Protein AF-A0A7V0V8U7-F1 (afdb_monomer_lite)

Radius of gyration: 17.92 Å; chains: 1; bounding box: 52×30×53 Å

Sequence (153 aa):
MEKKLLFLAKLFIFSVILFACRACVSWLYGLILKVFANAVLFLFRADTTLELTGDTFFNVEIGLIPFLSLVLATTRVEAAKKIRTAVLGLSILLLIDLTLICLESFSSKGAIIADEGSAAYTIYRTILLILPIVLWFSLVYKNLTCLSVEKKL

Foldseek 3Di:
DVLVVQLVVQLVVQLVVCVVCLVVVLVVLVVVLLVVLQVVCVVVVQPDRDDDDPVLSVLLSLQLSNLLSNLRSDPPDDPVLSVVLSVVLSVVSSVVSSVVSNVLSPPPVNDLQPPCPDPSVVVVSVCSNCSSVVSSCVSVVVVVVVVVVVVVD

Structure (mmCIF, N/CA/C/O backbone):
data_AF-A0A7V0V8U7-F1
#
_entry.id   AF-A0A7V0V8U7-F1
#
loop_
_atom_site.group_PDB
_atom_site.id
_atom_site.type_symbol
_atom_site.label_atom_id
_atom_site.label_alt_id
_atom_site.label_comp_id
_atom_site.label_asym_id
_atom_site.label_entity_id
_atom_site.label_seq_id
_atom_site.pdbx_PDB_ins_code
_atom_site.Cartn_x
_atom_site.Cartn_y
_atom_site.Cartn_z
_atom_site.occupancy
_atom_site.B_iso_or_equiv
_atom_site.auth_seq_id
_atom_site.auth_comp_id
_atom_site.auth_asym_id
_atom_site.auth_atom_id
_atom_site.pdbx_PDB_model_num
ATOM 1 N N . MET A 1 1 ? -8.013 13.095 25.404 1.00 59.09 1 MET A N 1
ATOM 2 C CA . MET A 1 1 ? -6.630 12.585 25.269 1.00 59.09 1 MET A CA 1
ATOM 3 C C . MET A 1 1 ? -6.617 11.082 24.960 1.00 59.09 1 MET A C 1
ATOM 5 O O . MET A 1 1 ? -5.969 10.678 24.005 1.00 59.09 1 MET A O 1
ATOM 9 N N . GLU A 1 2 ? -7.448 10.287 25.640 1.00 70.81 2 GLU A N 1
ATOM 10 C CA . GLU A 1 2 ? -7.607 8.822 25.479 1.00 70.81 2 GLU A CA 1
ATOM 11 C C . GLU A 1 2 ? -7.754 8.311 24.032 1.00 70.81 2 GLU A C 1
ATOM 13 O O . GLU A 1 2 ? -7.140 7.323 23.645 1.00 70.81 2 GLU A O 1
ATOM 18 N N . LYS A 1 3 ? -8.521 9.007 23.184 1.00 74.06 3 LYS A N 1
ATOM 19 C CA . LYS A 1 3 ? -8.775 8.570 21.795 1.00 74.06 3 LYS A CA 1
ATOM 20 C C . LYS A 1 3 ? -7.535 8.639 20.899 1.00 74.06 3 LYS A C 1
ATOM 22 O O . LYS A 1 3 ? -7.403 7.824 19.991 1.00 74.06 3 LYS A O 1
ATOM 27 N N . LYS A 1 4 ? -6.637 9.600 21.153 1.00 79.75 4 LYS A N 1
ATOM 28 C CA . LYS A 1 4 ? -5.366 9.729 20.420 1.00 79.75 4 LYS A CA 1
ATOM 29 C C . LYS A 1 4 ? -4.408 8.607 20.825 1.00 79.75 4 LYS A C 1
ATOM 31 O O . LYS A 1 4 ? -3.798 7.994 19.959 1.00 79.75 4 LYS A O 1
ATOM 36 N N . LEU A 1 5 ? -4.362 8.290 22.120 1.00 86.50 5 LEU A N 1
ATOM 37 C CA . LEU A 1 5 ? -3.561 7.190 22.655 1.00 86.50 5 LEU A CA 1
ATOM 38 C C . LEU A 1 5 ? -4.025 5.832 22.102 1.00 86.50 5 LEU A C 1
ATOM 40 O O . LEU A 1 5 ? -3.206 5.036 21.660 1.00 86.50 5 LEU A O 1
ATOM 44 N N . LEU A 1 6 ? -5.343 5.605 22.035 1.00 86.94 6 LEU A N 1
ATOM 45 C CA . LEU A 1 6 ? -5.910 4.379 21.467 1.00 86.94 6 LEU A CA 1
ATOM 46 C C . LEU A 1 6 ? -5.587 4.218 19.974 1.00 86.94 6 LEU A C 1
ATOM 48 O O . LEU A 1 6 ? -5.324 3.106 19.522 1.00 86.94 6 LEU A O 1
ATOM 52 N N . PHE A 1 7 ? -5.613 5.311 19.204 1.00 87.38 7 PHE A N 1
ATOM 53 C CA . PHE A 1 7 ? -5.207 5.289 17.798 1.00 87.38 7 PHE A CA 1
ATOM 54 C C . PHE A 1 7 ? -3.730 4.908 17.656 1.00 87.38 7 PHE A C 1
ATOM 56 O O . PHE A 1 7 ? -3.420 4.000 16.893 1.00 87.38 7 PHE A O 1
ATOM 63 N N . LEU A 1 8 ? -2.842 5.545 18.426 1.00 88.25 8 LEU A N 1
ATOM 64 C CA . LEU A 1 8 ? -1.404 5.258 18.397 1.00 88.25 8 LEU A CA 1
ATOM 65 C C . LEU A 1 8 ? -1.093 3.814 18.808 1.00 88.25 8 LEU A C 1
ATOM 67 O O . LEU A 1 8 ? -0.314 3.147 18.135 1.00 88.25 8 LEU A O 1
ATOM 71 N N . ALA A 1 9 ? -1.748 3.302 19.853 1.00 88.88 9 ALA A N 1
ATOM 72 C CA . ALA A 1 9 ? -1.584 1.916 20.284 1.00 88.88 9 ALA A CA 1
ATOM 73 C C . ALA A 1 9 ? -2.028 0.926 19.196 1.00 88.88 9 ALA A C 1
ATOM 75 O O . ALA A 1 9 ? -1.309 -0.019 18.884 1.00 88.88 9 ALA A O 1
ATOM 76 N N . LYS A 1 10 ? -3.188 1.162 18.567 1.00 90.06 10 LYS A N 1
ATOM 77 C CA . LYS A 1 10 ? -3.666 0.323 17.457 1.00 90.06 10 LYS A CA 1
ATOM 78 C C . LYS A 1 10 ? -2.754 0.406 16.243 1.00 90.06 10 LYS A C 1
ATOM 80 O O . LYS A 1 10 ? -2.484 -0.624 15.641 1.00 90.06 10 LYS A O 1
ATOM 85 N N . LEU A 1 11 ? -2.280 1.602 15.903 1.00 91.25 11 LEU A N 1
ATOM 86 C CA . LEU A 1 11 ? -1.331 1.804 14.815 1.00 91.25 11 LEU A CA 1
ATOM 87 C C . LEU A 1 11 ? -0.073 0.978 15.050 1.00 91.25 11 LEU A C 1
ATOM 89 O O . LEU A 1 11 ? 0.309 0.218 14.174 1.00 91.25 11 LEU A O 1
ATOM 93 N N . PHE A 1 12 ? 0.502 1.050 16.250 1.00 91.75 12 PHE A N 1
ATOM 94 C CA . PHE A 1 12 ? 1.673 0.257 16.604 1.00 91.75 12 PHE A CA 1
ATOM 95 C C . PHE A 1 12 ? 1.411 -1.251 16.485 1.00 91.75 12 PHE A C 1
ATOM 97 O O . PHE A 1 12 ? 2.171 -1.951 15.824 1.00 91.75 12 PHE A O 1
ATOM 104 N N . ILE A 1 13 ? 0.307 -1.745 17.056 1.00 92.25 13 ILE A N 1
ATOM 105 C CA . ILE A 1 13 ? -0.052 -3.171 17.002 1.00 92.25 13 ILE A CA 1
ATOM 106 C C . ILE A 1 13 ? -0.224 -3.643 15.554 1.00 92.25 13 ILE A C 1
ATOM 108 O O . ILE A 1 13 ? 0.353 -4.657 15.168 1.00 92.25 13 ILE A O 1
ATOM 112 N N . PHE A 1 14 ? -0.989 -2.913 14.738 1.00 91.94 14 PHE A N 1
ATOM 113 C CA . PHE A 1 14 ? -1.208 -3.292 13.343 1.00 91.94 14 PHE A CA 1
ATOM 114 C C . PHE A 1 14 ? 0.073 -3.205 12.517 1.00 91.94 14 PHE A C 1
ATOM 116 O O . PHE A 1 14 ? 0.311 -4.109 11.722 1.00 91.94 14 PHE A O 1
ATOM 123 N N . SER A 1 15 ? 0.924 -2.202 12.749 1.00 89.62 15 SER A N 1
ATOM 124 C CA . SER A 1 15 ? 2.235 -2.113 12.104 1.00 89.62 15 SER A CA 1
ATOM 125 C C . SER A 1 15 ? 3.106 -3.323 12.432 1.00 89.62 15 SER A C 1
ATOM 127 O O . SER A 1 15 ? 3.685 -3.905 11.524 1.00 89.62 15 SER A O 1
ATOM 129 N N . VAL A 1 16 ? 3.170 -3.748 13.701 1.00 90.56 16 VAL A N 1
ATOM 130 C CA . VAL A 1 16 ? 3.959 -4.922 14.112 1.00 90.56 16 VAL A CA 1
ATOM 131 C C . VAL A 1 16 ? 3.419 -6.204 13.478 1.00 90.56 16 VAL A C 1
ATOM 133 O O . VAL A 1 16 ? 4.197 -6.989 12.944 1.00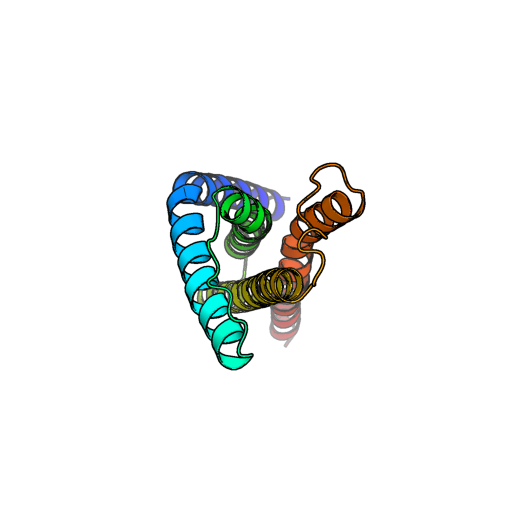 90.56 16 VAL A O 1
ATOM 136 N N . ILE A 1 17 ? 2.099 -6.406 13.486 1.00 90.94 17 ILE A N 1
ATOM 137 C CA . ILE A 1 17 ? 1.471 -7.593 12.885 1.00 90.94 17 ILE A CA 1
ATOM 138 C C . ILE A 1 17 ? 1.718 -7.627 11.373 1.00 90.94 17 ILE A C 1
ATOM 140 O O . ILE A 1 17 ? 2.162 -8.642 10.842 1.00 90.94 17 ILE A O 1
ATOM 144 N N . LEU A 1 18 ? 1.470 -6.518 10.673 1.00 88.56 18 LEU A N 1
ATOM 145 C CA . LEU A 1 18 ? 1.666 -6.436 9.226 1.00 88.56 18 LEU A CA 1
ATOM 146 C C . LEU A 1 18 ? 3.142 -6.579 8.845 1.00 88.56 18 LEU A C 1
ATOM 148 O O . LEU A 1 18 ? 3.446 -7.218 7.843 1.00 88.56 18 LEU A O 1
ATOM 152 N N . PHE A 1 19 ? 4.056 -6.059 9.666 1.00 85.69 19 PHE A N 1
ATOM 153 C CA . PHE A 1 19 ? 5.490 -6.245 9.473 1.00 85.69 19 PHE A CA 1
ATOM 154 C C . PHE A 1 19 ? 5.934 -7.693 9.724 1.00 85.69 19 PHE A C 1
ATOM 156 O O . PHE A 1 19 ? 6.752 -8.218 8.975 1.00 85.69 19 PHE A O 1
ATOM 163 N N . ALA A 1 20 ? 5.370 -8.384 10.718 1.00 86.62 20 ALA A N 1
ATOM 164 C CA . ALA A 1 20 ? 5.617 -9.814 10.920 1.00 86.62 20 ALA A CA 1
ATOM 165 C C . ALA A 1 20 ? 5.117 -10.646 9.726 1.00 86.62 20 ALA A C 1
ATOM 167 O O . ALA A 1 20 ? 5.761 -11.608 9.313 1.00 86.62 20 ALA A O 1
ATOM 168 N N . CYS A 1 21 ? 4.004 -10.229 9.119 1.00 86.19 21 CYS A N 1
ATOM 169 C CA . CYS A 1 21 ? 3.468 -10.827 7.901 1.00 86.19 21 CYS A CA 1
ATOM 170 C C . CYS A 1 21 ? 4.118 -10.304 6.610 1.00 86.19 21 CYS A C 1
ATOM 172 O O . CYS A 1 21 ? 3.675 -10.715 5.535 1.00 86.19 21 CYS A O 1
ATOM 174 N N . ARG A 1 22 ? 5.151 -9.443 6.683 1.00 83.69 22 ARG A N 1
ATOM 175 C CA . ARG A 1 22 ? 5.693 -8.734 5.511 1.00 83.69 22 ARG A CA 1
ATOM 176 C C . ARG A 1 22 ? 6.014 -9.685 4.369 1.00 83.69 22 ARG A C 1
ATOM 178 O O . ARG A 1 22 ? 5.464 -9.521 3.299 1.00 83.69 22 ARG A O 1
ATOM 185 N N . ALA A 1 23 ? 6.762 -10.760 4.629 1.00 79.06 23 ALA A N 1
ATOM 186 C CA . ALA A 1 23 ? 7.237 -11.659 3.579 1.00 79.06 23 ALA A CA 1
ATOM 187 C C . ALA A 1 23 ? 6.081 -12.264 2.764 1.00 79.06 23 ALA A C 1
ATOM 189 O O . ALA A 1 23 ? 6.169 -12.376 1.546 1.00 79.06 23 ALA A O 1
ATOM 190 N N . CYS A 1 24 ? 4.974 -12.602 3.430 1.00 81.81 24 CYS A N 1
ATOM 191 C CA . CYS A 1 24 ? 3.773 -13.112 2.777 1.00 81.81 24 CYS A CA 1
ATOM 192 C C . CYS A 1 24 ? 3.050 -12.016 1.979 1.00 81.81 24 CYS A C 1
ATOM 194 O O . CYS A 1 24 ? 2.668 -12.230 0.829 1.00 81.81 24 CYS A O 1
ATOM 196 N N . VAL A 1 25 ? 2.894 -10.829 2.573 1.00 78.31 25 VAL A N 1
ATOM 197 C CA . VAL A 1 25 ? 2.221 -9.683 1.947 1.00 78.31 25 VAL A CA 1
ATOM 198 C C . VAL A 1 25 ? 2.971 -9.224 0.696 1.00 78.31 25 VAL A C 1
ATOM 200 O O . VAL A 1 25 ? 2.351 -9.044 -0.350 1.00 78.31 25 VAL A O 1
ATOM 203 N N . SER A 1 26 ? 4.293 -9.099 0.776 1.00 76.56 26 SER A N 1
ATOM 204 C CA . SER A 1 26 ? 5.154 -8.708 -0.340 1.00 76.56 26 SER A CA 1
ATOM 205 C C . SER A 1 26 ? 5.124 -9.730 -1.456 1.00 76.56 26 SER A C 1
ATOM 207 O O . SER A 1 26 ? 5.024 -9.362 -2.622 1.00 76.56 26 SER A O 1
ATOM 209 N N . TRP A 1 27 ? 5.173 -11.018 -1.107 1.00 78.88 27 TRP A N 1
ATOM 210 C CA . TRP A 1 27 ? 5.136 -12.084 -2.095 1.00 78.88 27 TRP A CA 1
ATOM 211 C C . TRP A 1 27 ? 3.812 -12.088 -2.864 1.00 78.88 27 TRP A C 1
ATOM 213 O O . TRP A 1 27 ? 3.818 -12.064 -4.093 1.00 78.88 27 TRP A O 1
ATOM 223 N N . LEU A 1 28 ? 2.677 -12.035 -2.156 1.00 82.38 28 LEU A N 1
ATOM 224 C CA . LEU A 1 28 ? 1.352 -11.978 -2.782 1.00 82.38 28 LEU A CA 1
ATOM 225 C C . LEU A 1 28 ? 1.191 -10.732 -3.652 1.00 82.38 28 LEU A C 1
ATOM 227 O O . LEU A 1 28 ? 0.750 -10.826 -4.797 1.00 82.38 28 LEU A O 1
ATOM 231 N N . TYR A 1 29 ? 1.552 -9.566 -3.122 1.00 80.19 29 TYR A N 1
ATOM 232 C CA . TYR A 1 29 ? 1.394 -8.313 -3.844 1.00 80.19 29 TYR A CA 1
ATOM 233 C C . TYR A 1 29 ? 2.317 -8.233 -5.062 1.00 80.19 29 TYR A C 1
ATOM 235 O O . TYR A 1 29 ? 1.883 -7.834 -6.139 1.00 80.19 29 TYR A O 1
ATOM 243 N N . GLY A 1 30 ? 3.569 -8.669 -4.942 1.00 78.81 30 GLY A N 1
ATOM 244 C CA . GLY A 1 30 ? 4.481 -8.693 -6.076 1.00 78.81 30 GLY A CA 1
ATOM 245 C C . GLY A 1 30 ? 4.103 -9.741 -7.130 1.00 78.81 30 GLY A C 1
ATOM 246 O O . GLY A 1 30 ? 4.311 -9.502 -8.317 1.00 78.81 30 GLY A O 1
ATOM 247 N N . LEU A 1 31 ? 3.458 -10.852 -6.748 1.00 81.31 31 LEU A N 1
ATOM 248 C CA . LEU A 1 31 ? 2.852 -11.784 -7.707 1.00 81.31 31 LEU A CA 1
ATOM 249 C C . LEU A 1 31 ? 1.717 -11.106 -8.484 1.00 81.31 31 LEU A C 1
ATOM 251 O O . LEU A 1 31 ? 1.681 -11.196 -9.710 1.00 81.31 31 LEU A O 1
ATOM 255 N N . ILE A 1 32 ? 0.838 -10.374 -7.791 1.00 84.62 32 ILE A N 1
ATOM 256 C CA . ILE A 1 32 ? -0.217 -9.567 -8.420 1.00 84.62 32 ILE A CA 1
ATOM 257 C C . ILE A 1 32 ? 0.407 -8.557 -9.394 1.00 84.62 32 ILE A C 1
ATOM 259 O O . ILE A 1 32 ? 0.036 -8.540 -10.567 1.00 84.62 32 ILE A O 1
ATOM 263 N N . LEU A 1 33 ? 1.398 -7.776 -8.952 1.00 82.00 33 LEU A N 1
ATOM 264 C CA . LEU A 1 33 ? 2.116 -6.832 -9.811 1.00 82.00 33 LEU A CA 1
ATOM 265 C C . LEU A 1 33 ? 2.709 -7.511 -11.045 1.00 82.00 33 LEU A C 1
ATOM 267 O O . LEU A 1 33 ? 2.520 -7.009 -12.147 1.00 82.00 33 LEU A O 1
ATOM 271 N N . LYS A 1 34 ? 3.368 -8.666 -10.888 1.00 81.12 34 LYS A N 1
ATOM 272 C CA . LYS A 1 34 ? 3.955 -9.418 -12.005 1.00 81.12 34 LYS A CA 1
ATOM 273 C C . LYS A 1 34 ? 2.913 -9.787 -13.049 1.00 81.12 34 LYS A C 1
ATOM 275 O O . LYS A 1 34 ? 3.157 -9.639 -14.244 1.00 81.12 34 LYS A O 1
ATOM 280 N N . VAL A 1 35 ? 1.770 -10.302 -12.600 1.00 85.12 35 VAL A N 1
ATOM 281 C CA . VAL A 1 35 ? 0.688 -10.739 -13.487 1.00 85.12 35 VAL A CA 1
ATOM 282 C C . VAL A 1 35 ? 0.123 -9.546 -14.252 1.00 85.12 35 VAL A C 1
ATOM 284 O O . VAL A 1 35 ? 0.031 -9.598 -15.477 1.00 85.12 35 VAL A O 1
ATOM 287 N N . PHE A 1 36 ? -0.200 -8.455 -13.557 1.00 84.19 36 PHE A N 1
ATOM 288 C CA . PHE A 1 36 ? -0.766 -7.267 -14.194 1.00 84.19 36 PHE A CA 1
ATOM 289 C C . PHE A 1 36 ? 0.240 -6.546 -15.097 1.00 84.19 36 PHE A C 1
ATOM 291 O O . PHE A 1 36 ? -0.121 -6.169 -16.208 1.00 84.19 36 PHE A O 1
ATOM 298 N N . ALA A 1 37 ? 1.497 -6.399 -14.678 1.00 79.69 37 ALA A N 1
ATOM 299 C CA . ALA A 1 37 ? 2.531 -5.751 -15.481 1.00 79.69 37 ALA A CA 1
ATOM 300 C C . ALA A 1 37 ? 2.795 -6.526 -16.776 1.00 79.69 37 ALA A C 1
ATOM 302 O O . ALA A 1 37 ? 2.787 -5.931 -17.848 1.00 79.69 37 ALA A O 1
ATOM 303 N N . ASN A 1 38 ? 2.935 -7.855 -16.708 1.00 80.12 38 ASN A N 1
ATOM 304 C CA . ASN A 1 38 ? 3.097 -8.674 -17.912 1.00 80.12 38 ASN A CA 1
ATOM 305 C C . ASN A 1 38 ? 1.864 -8.613 -18.821 1.00 80.12 38 ASN A C 1
ATOM 307 O O . ASN A 1 38 ? 2.015 -8.557 -20.037 1.00 80.12 38 ASN A O 1
ATOM 311 N N . ALA A 1 39 ? 0.651 -8.580 -18.258 1.00 83.69 39 ALA A N 1
ATOM 312 C CA . ALA A 1 39 ? -0.561 -8.404 -19.053 1.00 83.69 39 ALA A CA 1
ATOM 313 C C . ALA A 1 39 ? -0.568 -7.054 -19.792 1.00 83.69 39 ALA A C 1
ATOM 315 O O . ALA A 1 39 ? -0.898 -7.004 -20.975 1.00 83.69 39 ALA A O 1
ATOM 316 N N . VAL A 1 40 ? -0.162 -5.969 -19.125 1.00 81.56 40 VAL A N 1
ATOM 317 C CA . VAL A 1 40 ? -0.037 -4.640 -19.742 1.00 81.56 40 VAL A CA 1
ATOM 318 C C . VAL A 1 40 ? 1.045 -4.645 -20.824 1.00 81.56 40 VAL A C 1
ATOM 320 O O . VAL A 1 40 ? 0.770 -4.258 -21.955 1.00 81.56 40 VAL A O 1
ATOM 323 N N . LEU A 1 41 ? 2.248 -5.137 -20.528 1.00 78.19 41 LEU A N 1
ATOM 324 C CA . LEU A 1 41 ? 3.354 -5.207 -21.490 1.00 78.19 41 LEU A CA 1
ATOM 325 C C . LEU A 1 41 ? 2.991 -6.029 -22.733 1.00 78.19 41 LEU A C 1
ATOM 327 O O . LEU A 1 41 ? 3.252 -5.591 -23.854 1.00 78.19 41 LEU A O 1
ATOM 331 N N . PHE A 1 42 ? 2.299 -7.155 -22.545 1.00 80.88 42 PHE A N 1
ATOM 332 C CA . PHE A 1 42 ? 1.773 -7.970 -23.638 1.00 80.88 42 PHE A CA 1
ATOM 333 C C . PHE A 1 42 ? 0.782 -7.193 -24.516 1.00 80.88 42 PHE A C 1
ATOM 335 O O . PHE A 1 42 ? 0.892 -7.221 -25.743 1.00 80.88 42 PHE A O 1
ATOM 342 N N . LEU A 1 43 ? -0.158 -6.452 -23.913 1.00 82.19 43 LEU A N 1
ATOM 343 C CA . LEU A 1 43 ? -1.121 -5.622 -24.653 1.00 82.19 43 LEU A CA 1
ATOM 344 C C . LEU A 1 43 ? -0.436 -4.547 -25.507 1.00 82.19 43 LEU A C 1
ATOM 346 O O . LEU A 1 43 ? -0.906 -4.234 -26.600 1.00 82.19 43 LEU A O 1
ATOM 350 N N . PHE A 1 44 ? 0.687 -4.015 -25.033 1.00 78.69 44 PHE A N 1
ATOM 351 C CA . PHE A 1 44 ? 1.482 -3.011 -25.737 1.00 78.69 44 PHE A CA 1
ATOM 352 C C . PHE A 1 44 ? 2.592 -3.603 -26.624 1.00 78.69 44 PHE A C 1
ATOM 354 O O . PHE A 1 44 ? 3.377 -2.843 -27.187 1.00 78.69 44 PHE A O 1
ATOM 361 N N . ARG A 1 45 ? 2.635 -4.935 -26.798 1.00 69.88 45 ARG A N 1
ATOM 362 C CA . ARG A 1 45 ? 3.640 -5.662 -27.599 1.00 69.88 45 ARG A CA 1
ATOM 363 C C . ARG A 1 45 ? 5.087 -5.330 -27.221 1.00 69.88 45 ARG A C 1
ATOM 365 O O . ARG A 1 45 ? 5.954 -5.255 -28.088 1.00 69.88 45 ARG A O 1
ATOM 372 N N . ALA A 1 46 ? 5.352 -5.113 -25.938 1.00 65.88 46 ALA A N 1
ATOM 373 C CA . ALA A 1 46 ? 6.725 -5.088 -25.463 1.00 65.88 46 ALA A CA 1
ATOM 374 C C . ALA A 1 46 ? 7.271 -6.526 -25.494 1.00 65.88 46 ALA A C 1
ATOM 376 O O . ALA A 1 46 ? 6.680 -7.417 -24.888 1.00 65.88 46 ALA A O 1
ATOM 377 N N . ASP A 1 47 ? 8.393 -6.759 -26.181 1.00 57.84 47 ASP A N 1
ATOM 378 C CA . ASP A 1 47 ? 9.060 -8.075 -26.257 1.00 57.84 47 ASP A CA 1
ATOM 379 C C . ASP A 1 47 ? 9.772 -8.473 -24.942 1.00 57.84 47 ASP A C 1
ATOM 381 O O . ASP A 1 47 ? 10.549 -9.427 -24.893 1.00 57.84 47 ASP A O 1
ATOM 385 N N . THR A 1 48 ? 9.527 -7.746 -23.851 1.00 60.41 48 THR A N 1
ATOM 386 C CA . THR A 1 48 ? 10.149 -7.951 -22.543 1.00 60.41 48 THR A CA 1
ATOM 387 C C . THR A 1 48 ? 9.204 -8.664 -21.579 1.00 60.41 48 THR A C 1
ATOM 389 O O . THR A 1 48 ? 8.135 -8.169 -21.226 1.00 60.41 48 THR A O 1
ATOM 392 N N . THR A 1 49 ? 9.625 -9.831 -21.090 1.00 60.38 49 THR A N 1
ATOM 393 C CA . THR A 1 49 ? 9.016 -10.471 -19.918 1.00 60.38 49 THR A CA 1
ATOM 394 C C . THR A 1 49 ? 9.574 -9.842 -18.649 1.00 60.38 49 THR A C 1
ATOM 396 O O . THR A 1 49 ? 10.790 -9.808 -18.465 1.00 60.38 49 THR A O 1
ATOM 399 N N . LEU A 1 50 ? 8.702 -9.372 -17.756 1.00 63.53 50 LEU A N 1
ATOM 400 C CA . LEU A 1 50 ? 9.134 -8.723 -16.524 1.00 63.53 50 LEU A CA 1
ATOM 401 C C . LEU A 1 50 ? 9.576 -9.762 -15.478 1.00 63.53 50 LEU A C 1
ATOM 403 O O . LEU A 1 50 ? 8.758 -10.532 -14.952 1.00 63.53 50 LEU A O 1
ATOM 407 N N . GLU A 1 51 ? 10.861 -9.751 -15.131 1.00 61.44 51 GLU A N 1
ATOM 408 C CA . GLU A 1 51 ? 11.385 -10.415 -13.937 1.00 61.44 51 GLU A CA 1
ATOM 409 C C . GLU A 1 51 ? 11.417 -9.412 -12.780 1.00 61.44 51 GLU A C 1
ATOM 411 O O . GLU A 1 51 ? 12.271 -8.535 -12.727 1.00 61.44 51 GLU A O 1
ATOM 416 N N . LEU A 1 52 ? 10.469 -9.523 -11.842 1.00 59.56 52 LEU A N 1
ATOM 417 C CA . LEU A 1 52 ? 10.579 -8.798 -10.575 1.00 59.56 52 LEU A CA 1
ATOM 418 C C . LEU A 1 52 ? 11.714 -9.420 -9.755 1.00 59.56 52 LEU A C 1
ATOM 420 O O . LEU A 1 52 ? 11.632 -10.591 -9.371 1.00 59.56 52 LEU A O 1
ATOM 424 N N . THR A 1 53 ? 12.758 -8.638 -9.495 1.00 56.44 53 THR A N 1
ATOM 425 C CA . THR A 1 53 ? 13.864 -8.996 -8.603 1.00 56.44 53 THR A CA 1
ATOM 426 C C . THR A 1 53 ? 13.515 -8.642 -7.157 1.00 56.44 53 THR A C 1
ATOM 428 O O . THR A 1 53 ? 12.571 -7.895 -6.892 1.00 56.44 53 THR A O 1
ATOM 431 N N . GLY A 1 54 ? 14.269 -9.189 -6.196 1.00 49.19 54 GLY A N 1
ATOM 432 C CA . GLY A 1 54 ? 14.050 -8.988 -4.755 1.00 49.19 54 GLY A CA 1
ATOM 433 C C . GLY A 1 54 ? 13.915 -7.518 -4.334 1.00 49.19 54 GLY A C 1
ATOM 434 O O . GLY A 1 54 ? 13.061 -7.195 -3.509 1.00 49.19 54 GLY A O 1
ATOM 435 N N . ASP A 1 55 ? 14.681 -6.620 -4.953 1.00 55.41 55 ASP A N 1
ATOM 436 C CA . ASP A 1 55 ? 14.699 -5.192 -4.611 1.00 55.41 55 ASP A CA 1
ATOM 437 C C . ASP A 1 55 ? 13.406 -4.469 -5.012 1.00 55.41 55 ASP A C 1
ATOM 439 O O . ASP A 1 55 ? 12.941 -3.559 -4.316 1.00 55.41 55 ASP A O 1
ATOM 443 N N . THR A 1 56 ? 12.748 -4.928 -6.081 1.00 58.22 56 THR A N 1
ATOM 444 C CA . THR A 1 56 ? 11.435 -4.415 -6.482 1.00 58.22 56 THR A CA 1
ATOM 445 C C . THR A 1 56 ? 10.367 -4.773 -5.444 1.00 58.22 56 THR A C 1
ATOM 447 O O . THR A 1 56 ? 9.508 -3.947 -5.146 1.00 58.22 56 THR A O 1
ATOM 450 N N . PHE A 1 57 ? 10.446 -5.958 -4.821 1.00 53.44 57 PHE A N 1
ATOM 451 C CA . PHE A 1 57 ? 9.533 -6.337 -3.733 1.00 53.44 57 PHE A CA 1
ATOM 452 C C . PHE A 1 57 ? 9.749 -5.472 -2.482 1.00 53.44 57 PHE A C 1
ATOM 454 O O . PHE A 1 57 ? 8.773 -5.046 -1.866 1.00 53.44 57 PHE A O 1
ATOM 461 N N . PHE A 1 58 ? 11.001 -5.140 -2.147 1.00 53.72 58 PHE A N 1
ATOM 462 C CA . PHE A 1 58 ? 11.325 -4.315 -0.977 1.00 53.72 58 PHE A CA 1
ATOM 463 C C . PHE A 1 58 ? 10.797 -2.878 -1.071 1.00 53.72 58 PHE A C 1
ATOM 465 O O . PHE A 1 58 ? 10.351 -2.323 -0.067 1.00 53.72 58 PHE A O 1
ATOM 472 N N . ASN A 1 59 ? 10.826 -2.256 -2.253 1.00 61.56 59 ASN A N 1
ATOM 473 C CA . ASN A 1 59 ? 10.350 -0.876 -2.413 1.00 61.56 59 ASN A CA 1
ATOM 474 C C . ASN A 1 59 ? 8.817 -0.761 -2.368 1.00 61.56 59 ASN A C 1
ATOM 476 O O . ASN A 1 59 ? 8.282 0.250 -1.914 1.00 61.56 59 ASN A O 1
ATOM 480 N N . VAL A 1 60 ? 8.113 -1.818 -2.756 1.00 62.75 60 VAL A N 1
ATOM 481 C CA . VAL A 1 60 ? 6.647 -1.874 -2.781 1.00 62.75 60 VAL A CA 1
ATOM 482 C C . VAL A 1 60 ? 6.037 -1.996 -1.370 1.00 62.75 60 VAL A C 1
ATOM 484 O O . VAL A 1 60 ? 4.974 -1.443 -1.074 1.00 62.75 60 VAL A O 1
ATOM 487 N N . GLU A 1 61 ? 6.746 -2.640 -0.440 1.00 67.44 61 GLU A N 1
ATOM 488 C CA . GLU A 1 61 ? 6.339 -2.766 0.971 1.00 67.44 61 GLU A CA 1
ATOM 489 C C . GLU A 1 61 ? 6.234 -1.425 1.707 1.00 67.44 61 GLU A C 1
ATOM 491 O O . GLU A 1 61 ? 5.423 -1.276 2.630 1.00 67.44 61 GLU A O 1
ATOM 496 N N . ILE A 1 62 ? 7.052 -0.451 1.292 1.00 69.69 62 ILE A N 1
ATOM 497 C CA . ILE A 1 62 ? 7.222 0.847 1.958 1.00 69.69 62 ILE A CA 1
ATOM 498 C C . ILE A 1 62 ? 5.926 1.662 1.912 1.00 69.69 62 ILE A C 1
ATOM 500 O O . ILE A 1 62 ? 5.646 2.413 2.844 1.00 69.69 62 ILE A O 1
ATOM 504 N N . GLY A 1 63 ? 5.097 1.475 0.881 1.00 76.19 63 GLY A N 1
ATOM 505 C CA . GLY A 1 63 ? 3.791 2.126 0.788 1.00 76.19 63 GLY A CA 1
ATOM 506 C C . GLY A 1 63 ? 2.666 1.344 1.478 1.00 76.19 63 GLY A C 1
ATOM 507 O O . GLY A 1 63 ? 1.796 1.903 2.155 1.00 76.19 63 GLY A O 1
ATOM 508 N N . LEU A 1 64 ? 2.676 0.021 1.324 1.00 84.31 64 LEU A N 1
ATOM 509 C CA . LEU A 1 64 ? 1.514 -0.815 1.607 1.00 84.31 64 LEU A CA 1
ATOM 510 C C . LEU A 1 64 ? 1.274 -1.041 3.106 1.00 84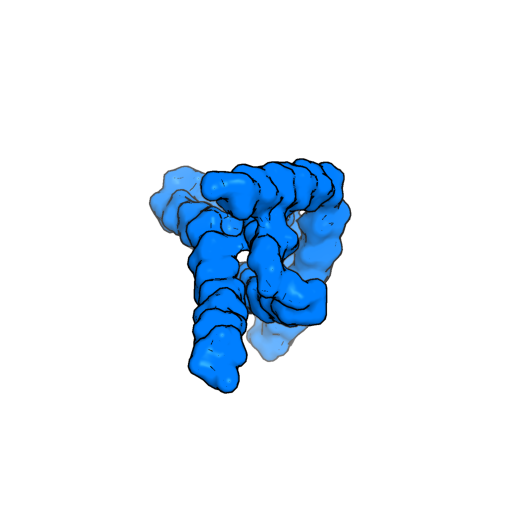.31 64 LEU A C 1
ATOM 512 O O . LEU A 1 64 ? 0.150 -0.873 3.593 1.00 84.31 64 LEU A O 1
ATOM 516 N N . ILE A 1 65 ? 2.329 -1.383 3.853 1.00 87.19 65 ILE A N 1
ATOM 517 C CA . ILE A 1 65 ? 2.230 -1.663 5.293 1.00 87.19 65 ILE A CA 1
ATOM 518 C C . ILE A 1 65 ? 1.810 -0.408 6.075 1.00 87.19 65 ILE A C 1
ATOM 520 O O . ILE A 1 65 ? 0.854 -0.502 6.859 1.00 87.19 65 ILE A O 1
ATOM 524 N N . PRO A 1 66 ? 2.428 0.777 5.871 1.00 88.19 66 PRO A N 1
ATOM 525 C CA . PRO A 1 66 ? 2.001 1.989 6.564 1.00 88.19 66 PRO A CA 1
ATOM 526 C C . PRO A 1 66 ? 0.551 2.366 6.255 1.00 88.19 66 PRO A 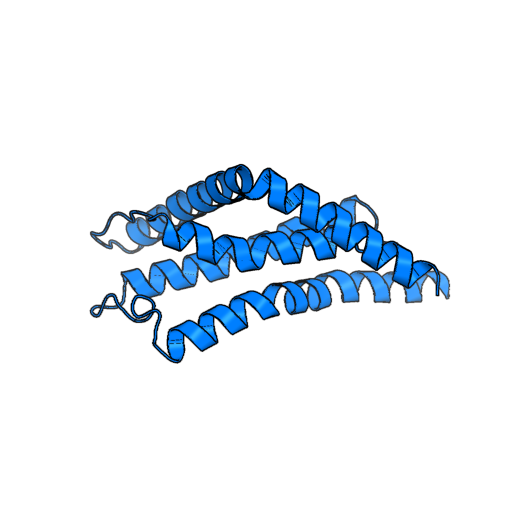C 1
ATOM 528 O O . PRO A 1 66 ? -0.197 2.709 7.173 1.00 88.19 66 PRO A O 1
ATOM 531 N N . PHE A 1 67 ? 0.117 2.243 4.994 1.00 89.75 67 PHE A N 1
ATOM 532 C CA . PHE A 1 67 ? -1.257 2.562 4.603 1.00 89.75 67 PHE A CA 1
ATOM 533 C C . PHE A 1 67 ? -2.278 1.676 5.329 1.00 89.75 67 PHE A C 1
ATOM 535 O O . PHE A 1 67 ? -3.202 2.181 5.974 1.00 89.75 67 PHE A O 1
ATOM 542 N N . LEU A 1 68 ? -2.100 0.352 5.275 1.00 89.50 68 LEU A N 1
ATOM 543 C CA . LEU A 1 68 ? -3.011 -0.587 5.932 1.00 89.50 68 LEU A CA 1
ATOM 544 C C . LEU A 1 68 ? -3.035 -0.394 7.448 1.00 89.50 68 LEU A C 1
ATOM 546 O O . LEU A 1 68 ? -4.110 -0.398 8.052 1.00 89.50 68 LEU A O 1
ATOM 550 N N . SER A 1 69 ? -1.873 -0.147 8.052 1.00 90.69 69 SER A N 1
ATOM 551 C CA . SER A 1 69 ? -1.764 0.130 9.485 1.00 90.69 69 SER A CA 1
ATOM 552 C C . SER A 1 69 ? -2.589 1.362 9.874 1.00 90.69 69 SER A C 1
ATOM 554 O O . SER A 1 69 ? -3.356 1.310 10.838 1.00 90.69 69 SER A O 1
ATOM 556 N N . LEU A 1 70 ? -2.525 2.443 9.086 1.00 91.38 70 LEU A N 1
ATOM 557 C CA . LEU A 1 70 ? -3.313 3.663 9.300 1.00 91.38 70 LEU A CA 1
ATOM 558 C C . LEU A 1 70 ? -4.826 3.425 9.155 1.00 91.38 70 LEU A C 1
ATOM 560 O O . LEU A 1 70 ? -5.620 3.850 10.007 1.00 91.38 70 LEU A O 1
ATOM 564 N N . VAL A 1 71 ? -5.255 2.711 8.108 1.00 90.44 71 VAL A N 1
ATOM 565 C CA . VAL A 1 71 ? -6.678 2.398 7.881 1.00 90.44 71 VAL A CA 1
ATOM 566 C C . VAL A 1 71 ? -7.243 1.553 9.026 1.00 90.44 71 VAL A C 1
ATOM 568 O O . VAL A 1 71 ? -8.301 1.875 9.578 1.00 90.44 71 VAL A O 1
ATOM 571 N N . LEU A 1 72 ? -6.528 0.506 9.441 1.00 89.69 72 LEU A N 1
ATOM 572 C CA . LEU A 1 72 ? -6.960 -0.380 10.523 1.00 89.69 72 LEU A CA 1
ATOM 573 C C . LEU A 1 72 ? -6.982 0.338 11.877 1.00 89.69 72 LEU A C 1
ATOM 575 O O . LEU A 1 72 ? -7.955 0.195 12.634 1.00 89.69 72 LEU A O 1
ATOM 579 N N . ALA A 1 73 ? -5.977 1.176 12.147 1.00 90.38 73 ALA A N 1
ATOM 580 C CA . ALA A 1 73 ? -5.869 1.961 13.373 1.00 90.38 73 ALA A CA 1
ATOM 581 C C . ALA A 1 73 ? -6.970 3.015 13.527 1.00 90.38 73 ALA A C 1
ATOM 583 O O . ALA A 1 73 ? -7.318 3.382 14.653 1.00 90.38 73 ALA A O 1
ATOM 584 N N . THR A 1 74 ? -7.560 3.473 12.417 1.00 87.31 74 THR A N 1
ATOM 585 C CA . THR A 1 74 ? -8.604 4.504 12.423 1.00 87.31 74 THR A CA 1
ATOM 586 C C . THR A 1 74 ? -9.752 4.106 13.346 1.00 87.31 74 THR A C 1
ATOM 588 O O . THR A 1 74 ? -10.409 3.080 13.174 1.00 87.31 74 THR A O 1
ATOM 591 N N . THR A 1 75 ? -10.027 4.923 14.357 1.00 78.81 75 THR A N 1
ATOM 592 C CA . THR A 1 75 ? -11.135 4.672 15.283 1.00 78.81 75 THR A CA 1
ATOM 593 C C . THR A 1 75 ? -12.434 5.255 14.718 1.00 78.81 75 THR A C 1
ATOM 595 O O . THR A 1 75 ? -12.396 6.229 13.974 1.00 78.81 75 THR A O 1
ATOM 598 N N . ARG A 1 76 ? -13.593 4.682 15.084 1.00 77.75 76 ARG A N 1
ATOM 599 C CA . ARG A 1 76 ? -14.945 5.197 14.745 1.00 77.75 76 ARG A CA 1
ATOM 600 C C . ARG A 1 76 ? -15.401 5.055 13.288 1.00 77.75 76 ARG A C 1
ATOM 602 O O . ARG A 1 76 ? -16.446 5.588 12.938 1.00 77.75 76 ARG A O 1
ATOM 609 N N . VAL A 1 77 ? -14.665 4.312 12.469 1.00 81.25 77 VAL A N 1
ATOM 610 C CA . VAL A 1 77 ? -15.117 3.895 11.136 1.00 81.25 77 VAL A CA 1
ATOM 611 C C . VAL A 1 77 ? -15.583 2.444 11.221 1.00 81.25 77 VAL A C 1
ATOM 613 O O . VAL A 1 77 ? -14.877 1.605 11.786 1.00 81.25 77 VAL A O 1
ATOM 616 N N . GLU A 1 78 ? -16.770 2.158 10.687 1.00 85.62 78 GLU A N 1
ATOM 617 C CA . GLU A 1 78 ? -17.308 0.797 10.576 1.00 85.62 78 GLU A CA 1
ATOM 618 C C . GLU A 1 78 ? -16.344 -0.125 9.821 1.00 85.62 78 GLU A C 1
ATOM 620 O O . GLU A 1 78 ? -15.660 0.303 8.888 1.00 85.62 78 GLU A O 1
ATOM 625 N N . ALA A 1 79 ? -16.322 -1.411 10.182 1.00 84.88 79 ALA A N 1
ATOM 626 C CA . ALA A 1 79 ? -15.435 -2.392 9.558 1.00 84.88 79 ALA A CA 1
ATOM 627 C C . ALA A 1 79 ? -15.610 -2.448 8.029 1.00 84.88 79 ALA A C 1
ATOM 629 O O . ALA A 1 79 ? -14.621 -2.402 7.302 1.00 84.88 79 ALA A O 1
ATOM 630 N N . ALA A 1 80 ? -16.852 -2.432 7.533 1.00 86.19 80 ALA A N 1
ATOM 631 C CA . ALA A 1 80 ? -17.139 -2.423 6.097 1.00 86.19 80 ALA A CA 1
ATOM 632 C C . ALA A 1 80 ? -16.544 -1.193 5.382 1.00 86.19 80 ALA A C 1
ATOM 634 O O . ALA A 1 80 ? -15.922 -1.318 4.326 1.00 86.19 80 ALA A O 1
ATOM 635 N N . LYS A 1 81 ? -16.657 -0.001 5.987 1.00 85.94 81 LYS A N 1
ATOM 636 C CA . LYS A 1 81 ? -16.077 1.244 5.451 1.00 85.94 81 LYS A CA 1
ATOM 637 C C . LYS A 1 81 ? -14.545 1.212 5.471 1.00 85.94 81 LYS A C 1
ATOM 639 O O . LYS A 1 81 ? -13.915 1.698 4.530 1.00 85.94 81 LYS A O 1
ATOM 644 N N . LYS A 1 82 ? -13.935 0.600 6.494 1.00 88.38 82 LYS A N 1
ATOM 645 C CA . LYS A 1 82 ? -12.480 0.378 6.542 1.00 88.38 82 LYS A CA 1
ATOM 646 C C . LYS A 1 82 ? -12.008 -0.558 5.441 1.00 88.38 82 LYS A C 1
ATOM 648 O O . LYS A 1 82 ? -11.057 -0.213 4.755 1.00 88.38 82 LYS A O 1
ATOM 653 N N . ILE A 1 83 ? -12.684 -1.692 5.245 1.00 89.12 83 ILE A N 1
ATOM 654 C CA . ILE A 1 83 ? -12.350 -2.655 4.186 1.00 89.12 83 ILE A CA 1
ATOM 655 C C . ILE A 1 83 ? -12.447 -1.973 2.823 1.00 89.12 83 ILE A C 1
ATOM 657 O O . ILE A 1 83 ? -11.495 -2.019 2.053 1.00 89.12 83 ILE A O 1
ATOM 661 N N . ARG A 1 84 ? -13.540 -1.249 2.551 1.00 88.56 84 ARG A N 1
ATOM 662 C CA . ARG A 1 84 ? -13.688 -0.484 1.304 1.00 88.56 84 ARG A CA 1
ATOM 663 C C . ARG A 1 84 ? -12.556 0.526 1.109 1.00 88.56 84 ARG A C 1
ATOM 665 O O . ARG A 1 84 ? -12.028 0.645 0.010 1.00 88.56 84 ARG A O 1
ATOM 672 N N . THR A 1 85 ? -12.173 1.237 2.169 1.00 89.12 85 THR A N 1
ATOM 673 C CA . THR A 1 85 ? -11.066 2.204 2.123 1.00 89.12 85 THR A CA 1
ATOM 674 C C . THR A 1 85 ? -9.725 1.518 1.863 1.00 89.12 85 THR A C 1
ATOM 676 O O . THR A 1 85 ? -8.947 2.005 1.048 1.00 89.12 85 THR A O 1
ATOM 679 N N . ALA A 1 86 ? -9.476 0.375 2.507 1.00 90.12 86 ALA A N 1
ATOM 680 C CA . ALA A 1 86 ? -8.284 -0.429 2.283 1.00 90.12 86 ALA A CA 1
ATOM 681 C C . ALA A 1 86 ? -8.215 -0.899 0.825 1.00 90.12 86 ALA A C 1
ATOM 683 O O . ALA A 1 86 ? -7.218 -0.648 0.165 1.00 90.12 86 ALA A O 1
ATOM 684 N N . VAL A 1 87 ? -9.293 -1.482 0.291 1.00 89.88 87 VAL A N 1
ATOM 685 C CA . VAL A 1 87 ? -9.359 -1.946 -1.105 1.00 89.88 87 VAL A CA 1
ATOM 686 C C . VAL A 1 87 ? -9.116 -0.801 -2.088 1.00 89.88 87 VAL A C 1
ATOM 688 O O . VAL A 1 87 ? -8.312 -0.949 -3.005 1.00 89.88 87 VAL A O 1
ATOM 691 N N . LEU A 1 88 ? -9.760 0.355 -1.891 1.00 89.88 88 LEU A N 1
ATOM 692 C CA . LEU A 1 88 ? -9.574 1.517 -2.765 1.00 89.88 88 LEU A CA 1
ATOM 693 C C . LEU A 1 88 ? -8.136 2.042 -2.727 1.00 89.88 88 LEU A C 1
ATOM 695 O O . LEU A 1 88 ? -7.544 2.257 -3.779 1.00 89.88 88 LEU A O 1
ATOM 699 N N . GLY A 1 89 ? -7.562 2.228 -1.537 1.00 88.62 89 GLY A N 1
ATOM 700 C CA . GLY A 1 89 ? -6.191 2.720 -1.423 1.00 88.62 89 GLY A CA 1
ATOM 701 C C . GLY A 1 89 ? -5.161 1.726 -1.950 1.00 88.62 89 GLY A C 1
ATOM 702 O O . GLY A 1 89 ? -4.255 2.135 -2.665 1.00 88.62 89 GLY A O 1
ATOM 703 N N . LEU A 1 90 ? -5.346 0.426 -1.696 1.00 88.56 90 LEU A N 1
ATOM 704 C CA . LEU A 1 90 ? -4.513 -0.628 -2.280 1.00 88.56 90 LEU A CA 1
ATOM 705 C C . LEU A 1 90 ? -4.603 -0.647 -3.809 1.00 88.56 90 LEU A C 1
ATOM 707 O O . LEU A 1 90 ? -3.587 -0.819 -4.466 1.00 88.56 90 LEU A O 1
ATOM 711 N N . SER A 1 91 ? -5.789 -0.425 -4.379 1.00 88.88 91 SER A N 1
ATOM 712 C CA . SER A 1 91 ? -5.959 -0.349 -5.837 1.00 88.88 91 SER A CA 1
ATOM 713 C C . SER A 1 91 ? -5.216 0.851 -6.431 1.00 88.88 91 SER A C 1
ATOM 715 O O . SER A 1 91 ? -4.614 0.735 -7.492 1.00 88.88 91 SER A O 1
ATOM 717 N N . ILE A 1 92 ? -5.231 2.000 -5.745 1.00 89.19 92 ILE A N 1
ATOM 718 C CA . ILE A 1 92 ? -4.495 3.195 -6.181 1.00 89.19 92 ILE A CA 1
ATOM 719 C C . ILE A 1 92 ? -2.984 2.961 -6.103 1.00 89.19 92 ILE A C 1
ATOM 721 O O . ILE A 1 92 ? -2.282 3.279 -7.059 1.00 89.19 92 ILE A O 1
ATOM 725 N N . LEU A 1 93 ? -2.493 2.386 -5.000 1.00 86.62 93 LEU A N 1
ATOM 726 C CA . LEU A 1 93 ? -1.080 2.019 -4.855 1.00 86.62 93 LEU A CA 1
ATOM 727 C C . LEU A 1 93 ? -0.649 1.054 -5.967 1.00 86.62 93 LEU A C 1
ATOM 729 O O . LEU A 1 93 ? 0.328 1.326 -6.655 1.00 86.62 93 LEU A O 1
ATOM 733 N N . LEU A 1 94 ? -1.450 0.017 -6.230 1.00 86.00 94 LEU A N 1
ATOM 734 C CA . LEU A 1 94 ? -1.188 -0.954 -7.292 1.00 86.00 94 LEU A CA 1
ATOM 735 C C . LEU A 1 94 ? -1.096 -0.295 -8.671 1.00 86.00 94 LEU A C 1
ATOM 737 O O . LEU A 1 94 ? -0.195 -0.606 -9.441 1.00 86.00 94 LEU A O 1
ATOM 741 N N . LEU A 1 95 ? -2.008 0.626 -8.992 1.00 86.06 95 LEU A N 1
ATOM 742 C CA . LEU A 1 95 ? -1.984 1.347 -10.267 1.00 86.06 95 LEU A CA 1
ATOM 743 C C . LEU A 1 95 ? -0.741 2.230 -10.415 1.00 86.06 95 LEU A C 1
ATOM 745 O O . LEU A 1 95 ? -0.182 2.312 -11.509 1.00 86.06 95 LEU A O 1
ATOM 749 N N . ILE A 1 96 ? -0.309 2.883 -9.335 1.00 84.31 96 ILE A N 1
ATOM 750 C CA . ILE A 1 96 ? 0.905 3.707 -9.330 1.00 84.31 96 ILE A CA 1
ATOM 751 C C . ILE A 1 96 ? 2.129 2.821 -9.572 1.00 84.31 96 ILE A C 1
ATOM 753 O O . ILE A 1 96 ? 2.883 3.092 -10.506 1.00 84.31 96 ILE A O 1
ATOM 757 N N . ASP A 1 97 ? 2.269 1.733 -8.815 1.00 80.75 97 ASP A N 1
ATOM 758 C CA . ASP A 1 97 ? 3.370 0.774 -8.957 1.00 80.75 97 ASP A CA 1
ATOM 759 C C . ASP A 1 97 ? 3.422 0.183 -10.376 1.00 80.75 97 ASP A C 1
ATOM 761 O O . ASP A 1 97 ? 4.475 0.166 -11.012 1.00 80.75 97 ASP A O 1
ATOM 765 N N . LEU A 1 98 ? 2.273 -0.233 -10.924 1.00 80.50 98 LEU A N 1
ATOM 766 C CA . LEU A 1 98 ? 2.177 -0.742 -12.295 1.00 80.50 98 LEU A CA 1
ATOM 767 C C . LEU A 1 98 ? 2.597 0.296 -13.331 1.00 80.50 98 LEU A C 1
ATOM 769 O O . LEU A 1 98 ? 3.321 -0.035 -14.268 1.00 80.50 98 LEU A O 1
ATOM 773 N N . THR A 1 99 ? 2.154 1.544 -13.170 1.00 79.88 99 THR A N 1
ATOM 774 C CA . THR A 1 99 ? 2.496 2.630 -14.097 1.00 79.88 99 THR A CA 1
ATOM 775 C C . THR A 1 99 ? 4.000 2.872 -14.109 1.00 79.88 99 THR A C 1
ATOM 777 O O . THR A 1 99 ? 4.582 3.032 -15.177 1.00 79.88 99 THR A O 1
ATOM 780 N N . LEU A 1 100 ? 4.635 2.856 -12.937 1.00 76.38 100 LEU A N 1
ATOM 781 C CA . LEU A 1 100 ? 6.074 3.060 -12.793 1.00 76.38 100 LEU A CA 1
ATOM 782 C C . LEU A 1 100 ? 6.876 1.925 -13.427 1.00 76.38 100 LEU A C 1
ATOM 784 O O . LEU A 1 100 ? 7.760 2.192 -14.236 1.00 76.38 100 LEU A O 1
ATOM 788 N N . ILE A 1 101 ? 6.511 0.676 -13.129 1.00 74.94 101 ILE A N 1
ATOM 789 C CA . ILE A 1 101 ? 7.144 -0.518 -13.708 1.00 74.94 101 ILE A CA 1
ATOM 790 C C . ILE A 1 101 ? 7.026 -0.509 -15.236 1.00 74.94 101 ILE A C 1
ATOM 792 O O . ILE A 1 101 ? 7.996 -0.773 -15.951 1.00 74.94 101 ILE A O 1
ATOM 796 N N . CYS A 1 102 ? 5.842 -0.182 -15.759 1.00 74.44 102 CYS A N 1
ATOM 797 C CA . CYS A 1 102 ? 5.631 -0.098 -17.201 1.00 74.44 102 CYS A CA 1
ATOM 798 C C . CYS A 1 102 ? 6.455 1.041 -17.813 1.00 74.44 102 CYS A C 1
ATOM 800 O O . CYS A 1 102 ? 7.106 0.838 -18.832 1.00 74.44 102 CYS A O 1
ATOM 802 N N . LEU A 1 103 ? 6.474 2.224 -17.188 1.00 74.25 103 LEU A N 1
ATOM 803 C CA . LEU A 1 103 ? 7.245 3.374 -17.664 1.00 74.25 103 LEU A CA 1
ATOM 804 C C . LEU A 1 103 ? 8.748 3.070 -17.724 1.00 74.25 103 LEU A C 1
ATOM 806 O O . LEU A 1 103 ? 9.411 3.441 -18.692 1.00 74.25 103 LEU A O 1
ATOM 810 N N . GLU A 1 104 ? 9.272 2.375 -16.716 1.00 69.75 104 GLU A N 1
ATOM 811 C CA . GLU A 1 104 ? 10.658 1.912 -16.696 1.00 69.75 104 GLU A CA 1
ATOM 812 C C . GLU A 1 104 ? 10.933 0.924 -17.836 1.00 69.75 104 GLU A C 1
ATOM 814 O O . GLU A 1 104 ? 11.919 1.076 -18.553 1.00 69.75 104 GLU A O 1
ATOM 819 N N . SER A 1 105 ? 10.006 -0.006 -18.074 1.00 67.19 105 SER A N 1
ATOM 820 C CA . SER A 1 105 ? 10.114 -1.016 -19.134 1.00 67.19 105 SER A CA 1
ATOM 821 C C . SER A 1 105 ? 10.041 -0.432 -20.555 1.00 67.19 105 SER A C 1
ATOM 823 O O . SER A 1 105 ? 10.668 -0.969 -21.465 1.00 67.19 105 SER A O 1
ATOM 825 N N . PHE A 1 106 ? 9.298 0.663 -20.768 1.00 67.38 106 PHE A N 1
ATOM 826 C CA . PHE A 1 106 ? 9.200 1.349 -22.069 1.00 67.38 106 PHE A CA 1
ATOM 827 C C . PHE A 1 106 ? 10.313 2.376 -22.316 1.00 67.38 106 PHE A C 1
ATOM 829 O O . PHE A 1 106 ? 10.516 2.813 -23.452 1.00 67.38 106 PHE A O 1
ATOM 836 N N . SER A 1 107 ? 11.034 2.796 -21.278 1.00 66.62 107 SER A N 1
ATOM 837 C CA . SER A 1 107 ? 12.129 3.749 -21.426 1.00 66.62 107 SER A CA 1
ATOM 838 C C . SER A 1 107 ? 13.352 3.052 -22.026 1.00 66.62 107 SER A C 1
ATOM 840 O O . SER A 1 107 ? 13.985 2.221 -21.383 1.00 66.62 107 SER A O 1
ATOM 842 N N . SER A 1 108 ? 13.751 3.442 -23.243 1.00 49.66 108 SER A N 1
ATOM 843 C CA . SER A 1 108 ? 14.943 2.935 -23.964 1.00 49.66 108 SER A CA 1
ATOM 844 C C . SER A 1 108 ? 16.282 3.090 -23.218 1.00 49.66 108 SER A C 1
ATOM 846 O O . SER A 1 108 ? 17.312 2.614 -23.692 1.00 49.66 108 SER A O 1
ATOM 848 N N . LYS A 1 109 ? 16.280 3.750 -22.051 1.00 48.03 109 LYS A N 1
ATOM 849 C CA . LYS A 1 109 ? 17.426 3.901 -21.150 1.00 48.03 109 LYS A CA 1
ATOM 850 C C . LYS A 1 109 ? 17.350 3.073 -19.867 1.00 48.03 109 LYS A C 1
ATOM 852 O O . LYS A 1 109 ? 18.241 3.262 -19.056 1.00 48.03 109 LYS A O 1
ATOM 857 N N . GLY A 1 110 ? 16.336 2.226 -19.649 1.00 47.41 110 GLY A N 1
ATOM 858 C CA . GLY A 1 110 ? 16.280 1.179 -18.604 1.00 47.41 110 GLY A CA 1
ATOM 859 C C . GLY A 1 110 ? 16.671 1.535 -17.154 1.00 47.41 110 GLY A C 1
ATOM 860 O O . GLY A 1 110 ? 16.819 0.637 -16.340 1.00 47.41 110 GLY A O 1
ATOM 861 N N . ALA A 1 111 ? 16.903 2.806 -16.822 1.00 48.31 111 ALA A N 1
ATOM 862 C CA . ALA A 1 111 ? 17.652 3.201 -15.631 1.00 48.31 111 ALA A CA 1
ATOM 863 C C . ALA A 1 111 ? 17.272 4.617 -15.177 1.00 48.31 111 ALA A C 1
ATOM 865 O O . ALA A 1 111 ? 18.130 5.463 -14.938 1.00 48.31 111 ALA A O 1
ATOM 866 N N . ILE A 1 112 ? 15.972 4.909 -15.085 1.00 49.50 112 ILE A N 1
ATOM 867 C CA . ILE A 1 112 ? 15.532 6.106 -14.345 1.00 49.50 112 ILE A CA 1
ATOM 868 C C . ILE A 1 112 ? 15.458 5.789 -12.836 1.00 49.50 112 ILE A C 1
ATOM 870 O O . ILE A 1 112 ? 15.577 6.699 -12.021 1.00 49.50 112 ILE A O 1
ATOM 874 N N . ILE A 1 113 ? 15.337 4.506 -12.460 1.00 51.34 113 ILE A N 1
ATOM 875 C CA 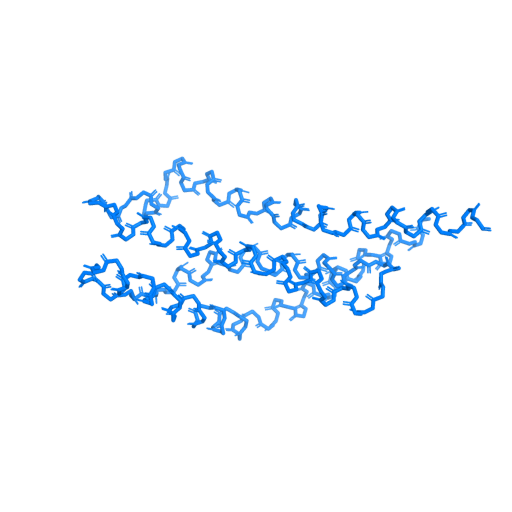. ILE A 1 113 ? 15.182 4.050 -11.065 1.00 51.34 113 ILE A CA 1
ATOM 876 C C . ILE A 1 113 ? 16.355 3.154 -10.604 1.00 51.34 113 ILE A C 1
ATOM 878 O O . ILE A 1 113 ? 16.516 2.931 -9.410 1.00 51.34 113 ILE A O 1
ATOM 882 N N . ALA A 1 114 ? 17.229 2.703 -11.512 1.00 51.22 114 ALA A N 1
ATOM 883 C CA . ALA A 1 114 ? 18.307 1.757 -11.196 1.00 51.22 114 ALA A CA 1
ATOM 884 C C . ALA A 1 114 ? 19.533 2.358 -10.473 1.00 51.22 114 ALA A C 1
ATOM 886 O O . ALA A 1 114 ? 20.333 1.607 -9.922 1.00 51.22 114 ALA A O 1
ATOM 887 N N . ASP A 1 115 ? 19.705 3.686 -10.462 1.00 58.59 115 ASP A N 1
ATOM 888 C CA . ASP A 1 115 ? 20.774 4.330 -9.688 1.00 58.59 115 ASP A CA 1
ATOM 889 C C . ASP A 1 115 ? 20.240 4.765 -8.317 1.00 58.59 115 ASP A C 1
ATOM 891 O O . ASP A 1 115 ? 19.651 5.845 -8.168 1.00 58.59 115 ASP A O 1
ATOM 895 N N . GLU A 1 116 ? 20.443 3.902 -7.317 1.00 58.62 116 GLU A N 1
ATOM 896 C CA . GLU A 1 116 ? 20.028 4.113 -5.925 1.00 58.62 116 GLU A CA 1
ATOM 897 C C . GLU A 1 116 ? 20.625 5.389 -5.299 1.00 58.62 116 GLU A C 1
ATOM 899 O O . GLU A 1 116 ? 20.098 5.900 -4.310 1.00 58.62 116 GLU A O 1
ATOM 904 N N . GLY A 1 117 ? 21.702 5.936 -5.881 1.00 61.22 117 GLY A N 1
ATOM 905 C CA . GLY A 1 117 ? 22.328 7.190 -5.457 1.00 61.22 117 GLY A CA 1
ATOM 906 C C . GLY A 1 117 ? 21.729 8.449 -6.092 1.00 61.22 117 GLY A C 1
ATOM 907 O O . GLY A 1 117 ? 22.079 9.564 -5.698 1.00 61.22 117 GLY A O 1
ATOM 908 N N . SER A 1 118 ? 20.830 8.311 -7.070 1.00 67.25 118 SER A N 1
ATOM 909 C CA . SER A 1 118 ? 20.301 9.454 -7.811 1.00 67.25 118 SER A CA 1
ATOM 910 C C . SER A 1 118 ? 19.268 10.261 -7.009 1.00 67.25 118 SER A C 1
ATOM 912 O O . SER A 1 118 ? 18.466 9.742 -6.221 1.00 67.25 118 SER A O 1
ATOM 914 N N . ALA A 1 119 ? 19.222 11.573 -7.263 1.00 69.12 119 ALA A N 1
ATOM 915 C CA . ALA A 1 119 ? 18.206 12.453 -6.682 1.00 69.12 119 ALA A CA 1
ATOM 916 C C . ALA A 1 119 ? 16.777 12.019 -7.069 1.00 69.12 119 ALA A C 1
ATOM 918 O O . ALA A 1 119 ? 15.854 12.144 -6.266 1.00 69.12 119 ALA A O 1
ATOM 919 N N . ALA A 1 120 ? 16.602 11.458 -8.271 1.00 65.38 120 ALA A N 1
ATOM 920 C CA . ALA A 1 120 ? 15.325 10.935 -8.747 1.00 65.38 120 ALA A CA 1
ATOM 921 C C . ALA A 1 120 ? 14.845 9.741 -7.904 1.00 65.38 120 ALA A C 1
ATOM 923 O O . ALA A 1 120 ? 13.690 9.730 -7.476 1.00 65.38 120 ALA A O 1
AT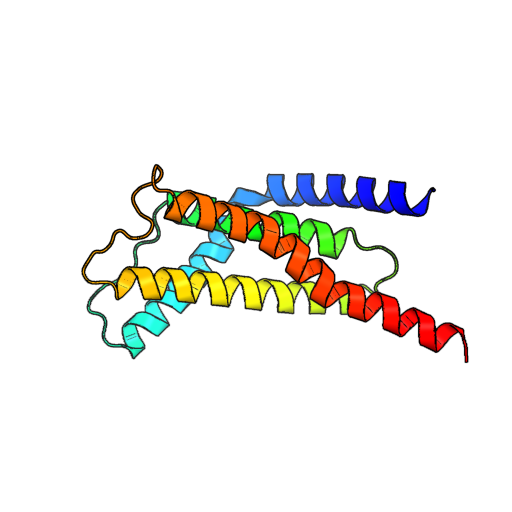OM 924 N N . TYR A 1 121 ? 15.737 8.798 -7.581 1.00 68.62 121 TYR A N 1
ATOM 925 C CA . TYR A 1 121 ? 15.430 7.660 -6.709 1.00 68.62 121 TYR A CA 1
ATOM 926 C C . TYR A 1 121 ? 15.075 8.099 -5.281 1.00 68.62 121 TYR A C 1
ATOM 928 O O . TYR A 1 121 ? 14.119 7.605 -4.679 1.00 68.62 121 TYR A O 1
ATOM 936 N N . THR A 1 122 ? 15.784 9.098 -4.751 1.00 71.44 122 THR A N 1
ATOM 937 C CA . THR A 1 122 ? 15.502 9.651 -3.415 1.00 71.44 122 THR A CA 1
ATOM 938 C C . THR A 1 122 ? 14.133 10.336 -3.360 1.00 71.44 122 THR A C 1
ATOM 940 O O . THR A 1 122 ? 13.358 10.113 -2.424 1.00 71.44 122 THR A O 1
ATOM 943 N N . ILE A 1 123 ? 13.798 11.141 -4.375 1.00 73.56 123 ILE A N 1
ATOM 944 C CA . ILE A 1 123 ? 12.481 11.786 -4.490 1.00 73.56 123 ILE A CA 1
ATOM 945 C C . ILE A 1 123 ? 11.391 10.721 -4.603 1.00 73.56 123 ILE A C 1
ATOM 947 O O . ILE A 1 123 ? 10.385 10.792 -3.899 1.00 73.56 123 ILE A O 1
ATOM 951 N N . TYR A 1 124 ? 11.619 9.704 -5.430 1.00 71.75 124 TYR A N 1
ATOM 952 C CA . TYR A 1 124 ? 10.707 8.586 -5.612 1.00 71.75 124 TYR A CA 1
ATOM 953 C C . TYR A 1 124 ? 10.404 7.851 -4.297 1.00 71.75 124 TYR A C 1
ATOM 955 O O . TYR A 1 124 ? 9.239 7.740 -3.906 1.00 71.75 124 TYR A O 1
ATOM 963 N N . ARG A 1 125 ? 11.438 7.443 -3.549 1.00 73.50 125 ARG A N 1
ATOM 964 C CA . ARG A 1 125 ? 11.270 6.826 -2.223 1.00 73.50 125 ARG A CA 1
ATOM 965 C C . ARG A 1 125 ? 10.524 7.729 -1.247 1.00 73.50 125 ARG A C 1
ATOM 967 O O . ARG A 1 125 ? 9.678 7.258 -0.490 1.00 73.50 125 ARG A O 1
ATOM 974 N N . THR A 1 126 ? 10.817 9.025 -1.273 1.00 79.81 126 THR A N 1
ATOM 975 C CA . THR A 1 126 ? 10.144 10.002 -0.409 1.00 79.81 126 THR A CA 1
ATOM 976 C C . THR A 1 126 ? 8.653 10.098 -0.733 1.00 79.81 126 THR A C 1
ATOM 978 O O . THR A 1 126 ? 7.822 10.084 0.176 1.00 79.81 126 THR A O 1
ATOM 981 N N . ILE A 1 127 ? 8.294 10.129 -2.021 1.00 79.56 127 ILE A N 1
ATOM 982 C CA . ILE A 1 127 ? 6.898 10.134 -2.470 1.00 79.56 127 ILE A CA 1
ATOM 983 C C . ILE A 1 127 ? 6.189 8.865 -1.997 1.00 79.56 127 ILE A C 1
ATOM 985 O O . ILE A 1 127 ? 5.117 8.972 -1.405 1.00 79.56 127 ILE A O 1
ATOM 989 N N . LEU A 1 128 ? 6.793 7.687 -2.178 1.00 77.06 128 LEU A N 1
ATOM 990 C CA . LEU A 1 128 ? 6.214 6.418 -1.725 1.00 77.06 128 LEU A CA 1
ATOM 991 C C . LEU A 1 128 ? 6.004 6.346 -0.209 1.00 77.06 128 LEU A C 1
ATOM 993 O O . LEU A 1 128 ? 5.083 5.673 0.242 1.00 77.06 128 LEU A O 1
ATOM 997 N N . LEU A 1 129 ? 6.810 7.053 0.583 1.00 80.38 129 LEU A N 1
ATOM 998 C CA . LEU A 1 129 ? 6.659 7.100 2.037 1.00 80.38 129 LEU A CA 1
ATOM 999 C C . LEU A 1 129 ? 5.542 8.058 2.486 1.00 80.38 129 LEU A C 1
ATOM 1001 O O . LEU A 1 129 ? 4.848 7.799 3.469 1.00 80.38 129 LEU A O 1
ATOM 1005 N N . ILE A 1 130 ? 5.339 9.160 1.759 1.00 84.94 130 ILE A N 1
ATOM 1006 C CA . ILE A 1 130 ? 4.310 10.169 2.063 1.00 84.94 130 ILE A CA 1
ATOM 1007 C C . ILE A 1 130 ? 2.936 9.757 1.513 1.00 84.94 130 ILE A C 1
ATOM 1009 O O . ILE A 1 130 ? 1.902 10.023 2.133 1.00 84.94 130 ILE A O 1
ATOM 1013 N N . LEU A 1 131 ? 2.911 9.080 0.366 1.00 86.38 131 LEU A N 1
ATOM 1014 C CA . LEU A 1 131 ? 1.702 8.673 -0.346 1.00 86.38 131 LEU A CA 1
ATOM 1015 C C . LEU A 1 131 ? 0.699 7.880 0.524 1.00 86.38 131 LEU A C 1
ATOM 1017 O O . LEU A 1 131 ? -0.483 8.224 0.493 1.00 86.38 131 LEU A O 1
ATOM 1021 N N . PRO A 1 132 ? 1.106 6.910 1.368 1.00 86.62 132 PRO A N 1
ATOM 1022 C CA . PRO A 1 132 ? 0.225 6.217 2.311 1.00 86.62 132 PRO A CA 1
ATOM 1023 C C . PRO A 1 132 ? -0.528 7.155 3.251 1.00 86.62 132 PRO A C 1
ATOM 1025 O O . PRO A 1 132 ? -1.716 6.965 3.512 1.00 86.62 132 PRO A O 1
ATOM 1028 N N . ILE A 1 133 ? 0.158 8.184 3.753 1.00 86.25 133 ILE A N 1
ATOM 1029 C CA . ILE A 1 133 ? -0.406 9.161 4.686 1.00 86.25 133 ILE A CA 1
ATOM 1030 C C . ILE A 1 133 ? -1.429 10.029 3.955 1.00 86.25 133 ILE A C 1
ATOM 1032 O O . ILE A 1 133 ? -2.533 10.241 4.461 1.00 86.25 133 ILE A O 1
ATOM 1036 N N . VAL A 1 134 ? -1.086 10.488 2.748 1.00 88.25 134 VAL A N 1
ATOM 1037 C CA . VAL A 1 134 ? -1.975 11.299 1.904 1.00 88.25 134 VAL A CA 1
ATOM 1038 C C . VAL A 1 134 ? -3.217 10.504 1.511 1.00 88.25 134 VAL A C 1
ATOM 1040 O O . VAL A 1 134 ? -4.329 10.983 1.718 1.00 88.25 134 VAL A O 1
ATOM 1043 N N . LEU A 1 135 ? -3.057 9.270 1.024 1.00 88.19 135 LEU A N 1
ATOM 1044 C CA . LEU A 1 135 ? -4.170 8.393 0.652 1.00 88.19 135 LEU A CA 1
ATOM 1045 C C . LEU A 1 135 ? -5.076 8.093 1.840 1.00 88.19 135 LEU A C 1
ATOM 1047 O O . LEU A 1 135 ? -6.301 8.172 1.722 1.00 88.19 135 LEU A O 1
ATOM 1051 N N . TRP A 1 136 ? -4.488 7.786 2.998 1.00 89.50 136 TRP A N 1
ATOM 1052 C CA . TRP A 1 136 ? -5.252 7.595 4.222 1.00 89.50 136 TRP A CA 1
ATOM 1053 C C . TRP A 1 136 ? -6.059 8.848 4.560 1.00 89.50 136 TRP A C 1
ATOM 1055 O O . TRP A 1 136 ? -7.266 8.745 4.774 1.00 89.50 136 TRP A O 1
ATOM 1065 N N . PHE A 1 137 ? -5.444 10.033 4.535 1.00 86.69 137 PHE A N 1
ATOM 1066 C CA . PHE A 1 137 ? -6.154 11.277 4.806 1.00 86.69 137 PHE A CA 1
ATOM 1067 C C . PHE A 1 137 ? -7.284 11.496 3.792 1.00 86.69 137 PHE A C 1
ATOM 1069 O O . PHE A 1 137 ? -8.432 11.663 4.186 1.00 86.69 137 PHE A O 1
ATOM 1076 N N . SER A 1 138 ? -7.026 11.396 2.489 1.00 85.19 138 SER A N 1
ATOM 1077 C CA . SER A 1 138 ? -8.034 11.622 1.446 1.00 85.19 138 SER A CA 1
ATOM 1078 C C . SER A 1 138 ? -9.225 10.658 1.512 1.00 85.19 138 SER A C 1
ATOM 1080 O O . SER A 1 138 ? -10.360 11.074 1.263 1.00 85.19 138 SER A O 1
ATOM 1082 N N . LEU A 1 139 ? -8.990 9.385 1.846 1.00 83.50 139 LEU A N 1
ATOM 1083 C CA . LEU A 1 139 ? -10.029 8.351 1.850 1.00 83.50 139 LEU A CA 1
ATOM 1084 C C . LEU A 1 139 ? -10.751 8.234 3.199 1.00 83.50 139 LEU A C 1
ATOM 1086 O O . LEU A 1 139 ? -11.962 8.021 3.240 1.00 83.50 139 LEU A O 1
ATOM 1090 N N . VAL A 1 140 ? -10.036 8.391 4.314 1.00 77.88 140 VAL A N 1
ATOM 1091 C CA . VAL A 1 140 ? -10.591 8.224 5.664 1.00 77.88 140 VAL A CA 1
ATOM 1092 C C . VAL A 1 140 ? -11.147 9.532 6.221 1.00 77.88 140 VAL A C 1
ATOM 1094 O O . VAL A 1 140 ? -12.191 9.505 6.874 1.00 77.88 140 VAL A O 1
ATOM 1097 N N . TYR A 1 141 ? -10.530 10.684 5.939 1.00 67.12 141 TYR A N 1
ATOM 1098 C CA . TYR A 1 141 ? -11.027 11.978 6.425 1.00 67.12 141 TYR A CA 1
ATOM 1099 C C . TYR A 1 141 ? -12.439 12.273 5.904 1.00 67.12 141 TYR A C 1
ATOM 1101 O O . TYR A 1 141 ? -13.296 12.702 6.675 1.00 67.12 141 TYR A O 1
ATOM 1109 N N . LYS A 1 142 ? -12.728 11.932 4.638 1.00 65.12 142 LYS A N 1
ATOM 1110 C CA . LYS A 1 142 ? -14.081 12.034 4.059 1.00 65.12 142 LYS A CA 1
ATOM 1111 C C . LYS A 1 142 ? -15.123 11.205 4.821 1.00 65.12 142 LYS A C 1
ATOM 1113 O O . LYS A 1 142 ? -16.263 11.634 4.973 1.00 65.12 142 LYS A O 1
ATOM 1118 N N . ASN A 1 143 ? -14.735 10.044 5.347 1.00 63.69 143 ASN A N 1
ATOM 1119 C CA . ASN A 1 143 ? -15.627 9.196 6.141 1.00 63.69 143 ASN A CA 1
ATOM 1120 C C . ASN A 1 143 ? -15.840 9.736 7.566 1.00 63.69 143 ASN A C 1
ATOM 1122 O O . ASN A 1 143 ? -16.890 9.503 8.162 1.00 63.69 143 ASN A O 1
ATOM 1126 N N . LEU A 1 144 ? -14.869 10.474 8.114 1.00 61.78 144 LEU A N 1
ATOM 1127 C CA . LEU A 1 144 ? -14.972 11.098 9.437 1.00 61.78 144 LEU A CA 1
ATOM 1128 C C . LEU A 1 144 ? -15.838 12.367 9.426 1.00 61.78 144 LEU A C 1
ATOM 1130 O O . LEU A 1 144 ? -16.552 12.613 10.398 1.00 61.78 144 LEU A O 1
ATOM 1134 N N . THR A 1 145 ? -15.811 13.158 8.349 1.00 54.97 145 THR A N 1
ATOM 1135 C CA . THR A 1 145 ? -16.633 14.375 8.224 1.00 54.97 145 THR A CA 1
ATOM 1136 C C . THR A 1 145 ? -18.104 14.069 7.945 1.00 54.97 145 THR A C 1
ATOM 1138 O O . THR A 1 145 ? -18.969 14.757 8.480 1.00 54.97 145 THR A O 1
ATOM 1141 N N . CYS A 1 146 ? -18.412 12.999 7.207 1.00 49.56 146 CYS A N 1
ATOM 1142 C CA . CYS A 1 146 ? -19.795 12.601 6.920 1.00 49.56 146 CYS A CA 1
ATOM 1143 C C . CYS A 1 146 ? -20.567 12.195 8.201 1.00 49.56 146 CYS A C 1
ATOM 1145 O O . CYS A 1 146 ? -21.681 12.660 8.433 1.00 49.56 146 CYS A O 1
ATOM 1147 N N . LEU A 1 147 ? -19.917 11.473 9.126 1.00 47.31 147 LEU A N 1
ATOM 1148 C CA . LEU A 1 147 ? -20.477 11.095 10.439 1.00 47.31 147 LEU A CA 1
ATOM 1149 C C . LEU A 1 147 ? -20.698 12.281 11.401 1.00 47.31 147 LEU A C 1
ATOM 1151 O O . LEU A 1 147 ? -21.421 12.156 12.390 1.00 47.31 147 LEU A O 1
ATOM 1155 N N . SER A 1 148 ? -20.047 13.422 11.158 1.00 48.06 148 SER A N 1
ATOM 1156 C CA . SER A 1 148 ? -20.229 14.642 11.956 1.00 48.06 148 SER A CA 1
ATOM 1157 C C . SER A 1 148 ? -21.493 15.413 11.566 1.00 48.06 148 SER A C 1
ATOM 1159 O O . SER A 1 148 ? -21.972 16.213 12.369 1.00 48.06 148 SER A O 1
ATOM 1161 N N . VAL A 1 149 ? -21.998 15.219 10.346 1.00 48.66 149 VAL A N 1
ATOM 1162 C CA . VAL A 1 149 ? -23.199 15.904 9.848 1.00 48.66 149 VAL A CA 1
ATOM 1163 C C . VAL A 1 149 ? -24.455 15.139 10.263 1.00 48.66 149 VAL A C 1
ATOM 1165 O O . VAL A 1 149 ? -25.389 15.751 10.766 1.00 48.66 149 VAL A O 1
ATOM 1168 N N . GLU A 1 150 ? -24.438 13.805 10.189 1.00 46.62 150 GLU A N 1
ATOM 1169 C CA . GLU A 1 150 ? -25.575 12.964 10.607 1.00 46.62 150 GLU A CA 1
ATOM 1170 C C . GLU A 1 150 ? -25.883 13.023 12.108 1.00 46.62 150 GLU A C 1
ATOM 1172 O O . GLU A 1 150 ? -27.009 12.771 12.505 1.00 46.62 150 GLU A O 1
ATOM 1177 N N . LYS A 1 151 ? -24.917 13.375 12.966 1.00 45.44 151 LYS A N 1
ATOM 1178 C CA . LYS A 1 151 ? -25.161 13.526 14.415 1.00 45.44 151 LYS A CA 1
ATOM 1179 C C . LYS A 1 151 ? -25.733 14.885 14.827 1.00 45.44 151 LYS A C 1
ATOM 1181 O O . LYS A 1 151 ? -25.890 15.125 16.023 1.00 45.44 151 LYS A O 1
ATOM 1186 N N . LYS A 1 152 ? -25.953 15.793 13.874 1.00 44.59 152 LYS A N 1
ATOM 1187 C CA . LYS A 1 152 ? -26.510 17.135 14.113 1.00 44.59 152 LYS A CA 1
ATOM 1188 C C . LYS A 1 152 ? -27.928 17.316 13.555 1.00 44.59 152 LYS A C 1
ATOM 1190 O O . LYS A 1 152 ? -28.460 18.416 13.676 1.00 44.59 152 LYS A O 1
ATOM 1195 N N . LEU A 1 153 ? -28.501 16.269 12.967 1.00 42.00 153 LEU A N 1
ATOM 1196 C CA . LEU A 1 153 ? -29.909 16.151 12.584 1.00 42.00 153 LEU A CA 1
ATOM 1197 C C . LEU A 1 153 ? -30.593 15.169 13.539 1.00 42.00 153 LEU A C 1
ATOM 1199 O O . LEU A 1 153 ? -31.796 15.376 13.795 1.00 42.00 153 LEU A O 1
#

Secondary structure (DSSP, 8-state):
-HHHHHHHHHHHHHHHHHHHTHHHHHHHHHHHHHHHHHHHHHHTT-S------HHHHHHHHHHHHHHHHHHHH-TTS-HHHHHHHHHHHHHHHHHHHHHHHHHHHH-TT--SSS-TTSHHHHHHHHHHHHHHHHHHHHHHHHHHHHHHHHTT-

pLDDT: mean 75.47, std 13.8, range [42.0, 92.25]

=== Feature glossary ===
Key to the feature types in this record:

pLDDT. pLDDT is the predicted lDDT-Cα score: AlphaFold's confidence that the local environment of each residue (all inter-atomic distances within 15 Å) is correctly placed. It is a per-residue number between 0 and 100, with higher meaning more reliable.

Radius of gyration, Cα contacts, bounding box. The geometric summary reports three shape descriptors. Rg (radius of gyration) measures how spread out the Cα atoms are about their centre of mass; compact globular proteins have small Rg, elongated or unfolded ones large. Cα contacts (<8 Å, |i−j|>4) count long-range residue pairs in spatial proximity — high for tightly packed folds, near zero for rods or random coil. The bounding-box extents give the protein's footprint along x, y, z in Å.

Backbone torsions (φ/ψ). Backbone dihedral angles. Every residue except chain termini has a φ (preceding-C → N → Cα → C) and a ψ (N → Cα → C → next-N). They are reported in degrees following the IUPAC sign convention. Secondary structure is essentially a statement about which (φ, ψ) basin each residue occupies.

Contact-map, Ramachandran, and PAE plots. Plot images: a contact map (which residues are close in 3D, as an N×N binary image), a Ramachandran scatter (backbone torsion angles, revealing secondary-structure composition at a glance), and — for AlphaFold structures — a PAE heatmap (pairwise prediction confidence).

Predicted aligned error. Predicted Aligned Error (PAE) is an AlphaFold confidence matrix: entry (i, j) is the expected error in the position of residue j, in ångströms, when the prediction is superimposed on the true structure at residue i. Low PAE within a block of residues means that block is internally rigid and well-predicted; high PAE between two bloc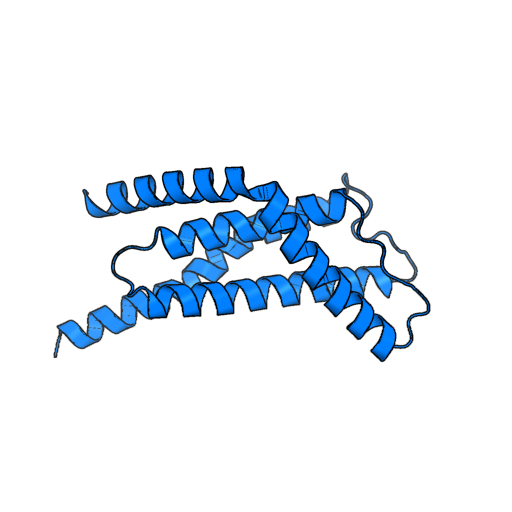ks means their relative placement is uncertain even if each block individually is confident.

Secondary structure (3-state, P-SEA). Three-state secondary structure (P-SEA) collapses the eight DSSP classes into helix (a), strand (b), and coil (c). P-SEA assigns these from Cα geometry alone — distances and angles — without requiring backbone oxygens, so it works on any Cα trace.

Solvent-accessible surface area. Solvent-accessible surface area (SASA) is the area in Å² traced out by the centre of a 1.4 Å probe sphere (a water molecule) rolled over the protein's van der Waals surface (Shrake–Rupley / Lee–Richards construction). Buried residues have near-zero SASA; fully exposed residues can exceed 200 Å². The total SASA scales roughly with the number of surface residues.

Foldseek 3Di. The Foldseek 3Di string encodes local tertiary geometry as a 20-letter alphabet — one character per residue — derived from the relative positions of nearby Cα atoms. Unlike the amino-acid sequence, 3Di is a direct function of the 3D structure, so two proteins with the same fold have similar 3Di strings even at low sequence identity.

B-factor. For experimental (PDB) structures, the B-factor (temperature factor) quantifies the positional spread of each atom in the crystal — a combination of thermal vibration and static disorder — in units of Å². High B-factors mark flexible loops or poorly resolved regions; low B-factors mark the rigid, well-ordered core.

mmCIF coordinates. The mmCIF block holds the 3D Cartesian coordinates of each backbone atom (N, Cα, C, O) in ångströms. mmCIF is the PDB's canonical archive format — a tagged-loop text representation of the atomic model.

InterPro / GO / CATH / organism. Functional annotations link the protein to curated databases. InterPro entries identify conserved domains and families by matching the sequence against member-database signatures (Pfam, PROSITE, CDD, …). Gene Ontology (GO) terms describe molecular function, biological process, and cellular component in a controlled vocabulary. CATH places the structure in a hierarchical fold classification (Class/Architecture/Topology/Homologous-superfamily). The organism is the source species.

Rendered structure images. Structure images are PyMOL renders from six orthogonal camera directions. Cartoon representation draws helices as coils and strands as arrows; sticks shows the backbone as bonds; surface shows the solvent-excluded envelope. Rainbow coloring maps sequence position to hue (blue→red, N→C); chain coloring assigns a distinct color per polypeptide.

Sequence. This is the polypeptide sequence — one letter per residue, N-terminus first. Length ranges from a few dozen residues for small domains to over a thousand for large multi-domain proteins.

Secondary structure (8-state, DSSP). The SS8 string is DSSP's per-residue secondary-structure call. α-helix (H) means an i→i+4 H-bond ladder; β-strand (E) means the residue participates in a β-sheet; 3₁₀ (G) and π (I) are tighter and wider helices; T/S are turns/bends; '-' is loop.

Nearest PDB structures. Structural nearest neighbors (via Foldseek easy-search vs the PDB). Reported per hit: target PDB id, E-value, and alignment TM-score. A TM-score above ~0.5 is the conventional threshold for 'same fold'.